Protein AF-A0A7S3I0U6-F1 (afdb_monomer_lite)

Structure (mmCIF, N/CA/C/O backbone):
data_AF-A0A7S3I0U6-F1
#
_entry.id   AF-A0A7S3I0U6-F1
#
loop_
_atom_site.group_PDB
_atom_site.id
_atom_site.type_symbol
_atom_site.label_atom_id
_atom_site.label_alt_id
_atom_site.label_comp_id
_atom_site.label_asym_id
_atom_site.label_entity_id
_atom_site.label_seq_id
_atom_site.pdbx_PDB_ins_code
_atom_site.Cartn_x
_atom_site.Cartn_y
_atom_site.Cartn_z
_atom_site.occupancy
_atom_site.B_iso_or_equiv
_atom_site.auth_seq_id
_atom_site.auth_comp_id
_atom_site.auth_asym_id
_atom_site.auth_atom_id
_atom_site.pdbx_PDB_model_num
ATOM 1 N N . MET A 1 1 ? 8.824 25.417 -15.405 1.00 47.78 1 MET A N 1
ATOM 2 C CA . MET A 1 1 ? 7.591 25.196 -14.613 1.00 47.78 1 MET A CA 1
ATOM 3 C C . MET A 1 1 ? 6.513 24.391 -15.345 1.00 47.78 1 MET A C 1
ATOM 5 O O . MET A 1 1 ? 5.579 23.994 -14.680 1.00 47.78 1 MET A O 1
ATOM 9 N N . VAL A 1 2 ? 6.630 24.097 -16.649 1.00 49.69 2 VAL A N 1
ATOM 10 C CA . VAL A 1 2 ? 5.580 23.385 -17.415 1.00 49.69 2 VAL A CA 1
ATOM 11 C C . VAL A 1 2 ? 5.666 21.849 -17.282 1.00 49.69 2 VAL A C 1
ATOM 13 O O . VAL A 1 2 ? 4.651 21.163 -17.303 1.00 49.69 2 VAL A O 1
ATOM 16 N N . GLU A 1 3 ? 6.863 21.289 -17.071 1.00 52.22 3 GLU A N 1
ATOM 17 C CA . GLU A 1 3 ? 7.068 19.828 -17.017 1.00 52.22 3 GLU A CA 1
ATOM 18 C C . GLU A 1 3 ? 6.492 19.166 -15.753 1.00 52.22 3 GLU A C 1
ATOM 20 O O . GLU A 1 3 ? 5.914 18.086 -15.840 1.00 52.22 3 GLU A O 1
ATOM 25 N N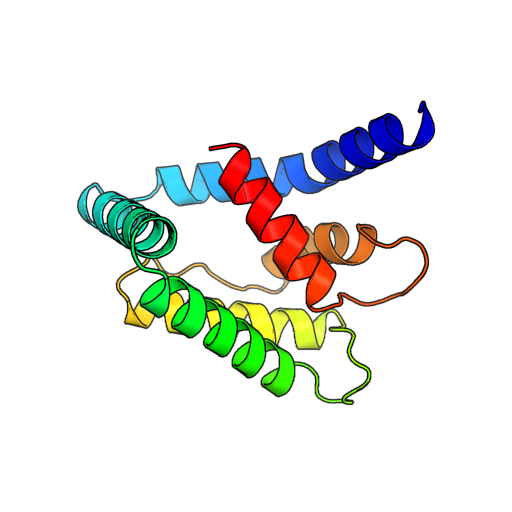 . ALA A 1 4 ? 6.568 19.836 -14.597 1.00 52.59 4 ALA A N 1
ATOM 26 C CA . ALA A 1 4 ? 6.067 19.297 -13.330 1.00 52.59 4 ALA A CA 1
ATOM 27 C C . ALA A 1 4 ? 4.529 19.181 -13.285 1.00 52.59 4 ALA A C 1
ATOM 29 O O . ALA A 1 4 ? 4.007 18.217 -12.724 1.00 52.59 4 ALA A O 1
ATOM 30 N N . ASP A 1 5 ? 3.802 20.119 -13.907 1.00 54.78 5 ASP A N 1
ATOM 31 C CA . ASP A 1 5 ? 2.336 20.044 -14.009 1.00 54.78 5 ASP A CA 1
ATOM 32 C C . ASP A 1 5 ? 1.900 18.912 -14.949 1.00 54.78 5 ASP A C 1
ATOM 34 O O . ASP A 1 5 ? 0.994 18.151 -14.621 1.00 54.78 5 ASP A O 1
ATOM 38 N N . THR A 1 6 ? 2.624 18.704 -16.053 1.00 64.75 6 THR A N 1
ATOM 39 C CA . THR A 1 6 ? 2.312 17.635 -17.020 1.00 64.75 6 THR A CA 1
ATOM 40 C C . THR A 1 6 ? 2.534 16.238 -16.422 1.00 64.75 6 THR A C 1
ATOM 42 O O . THR A 1 6 ? 1.785 15.299 -16.701 1.00 64.75 6 THR A O 1
ATOM 45 N N . GLN A 1 7 ? 3.561 16.082 -15.579 1.00 65.25 7 GLN A N 1
ATOM 46 C CA . GLN A 1 7 ? 3.856 14.821 -14.897 1.00 65.25 7 GLN A CA 1
ATOM 47 C C . GLN A 1 7 ? 2.810 14.506 -13.821 1.00 65.25 7 GLN A C 1
ATOM 49 O O . GLN A 1 7 ? 2.305 13.385 -13.772 1.00 65.25 7 GLN A O 1
ATOM 54 N N . ARG A 1 8 ? 2.406 15.504 -13.022 1.00 66.06 8 ARG A N 1
ATOM 55 C CA . ARG A 1 8 ? 1.321 15.361 -12.040 1.00 66.06 8 ARG A CA 1
ATOM 56 C C . ARG A 1 8 ? -0.010 15.005 -12.707 1.00 66.06 8 ARG A C 1
ATOM 58 O O . ARG A 1 8 ? -0.704 14.125 -12.209 1.00 66.06 8 ARG A O 1
ATOM 65 N N . GLU A 1 9 ? -0.366 15.643 -13.821 1.00 71.38 9 GLU A N 1
ATOM 66 C CA . GLU A 1 9 ? -1.597 15.331 -14.562 1.00 71.38 9 GLU A CA 1
ATOM 67 C C . GLU A 1 9 ? -1.584 13.911 -15.138 1.00 71.38 9 GLU A C 1
ATOM 69 O O . GLU A 1 9 ? -2.569 13.185 -15.005 1.00 71.38 9 GLU A O 1
ATOM 74 N N . ARG A 1 10 ? -0.456 13.469 -15.711 1.00 73.00 10 ARG A N 1
ATOM 75 C CA . ARG A 1 10 ? -0.288 12.077 -16.161 1.00 73.00 10 ARG A CA 1
ATOM 76 C C . ARG A 1 10 ? -0.427 11.082 -15.019 1.00 73.00 10 ARG A C 1
ATOM 78 O O . ARG A 1 10 ? -1.115 10.078 -15.173 1.00 73.00 10 ARG A O 1
ATOM 85 N N . MET A 1 11 ? 0.201 11.360 -13.883 1.00 71.00 11 MET A N 1
ATOM 86 C CA . MET A 1 11 ? 0.102 10.497 -12.712 1.00 71.00 11 MET A CA 1
ATOM 87 C C . MET A 1 11 ? -1.321 10.446 -12.164 1.00 71.00 11 MET A C 1
ATOM 89 O O . MET A 1 11 ? -1.805 9.369 -11.848 1.00 71.00 11 MET A O 1
ATOM 93 N N . MET A 1 12 ? -2.026 11.576 -12.102 1.00 72.81 12 MET A N 1
ATOM 94 C CA . MET A 1 12 ? -3.434 11.594 -11.698 1.00 72.81 12 MET A CA 1
ATOM 95 C C . MET A 1 12 ? -4.318 10.818 -12.680 1.00 72.81 12 MET A C 1
ATOM 97 O O . MET A 1 12 ? -5.219 10.109 -12.245 1.00 72.81 12 MET A O 1
ATOM 101 N N . ALA A 1 13 ? -4.039 10.881 -13.985 1.00 78.81 13 ALA A N 1
ATOM 102 C CA . ALA A 1 13 ? -4.746 10.078 -14.981 1.00 78.81 13 ALA A CA 1
ATOM 103 C C . ALA A 1 13 ? -4.481 8.569 -14.822 1.00 78.81 13 ALA A C 1
ATOM 105 O O . ALA A 1 13 ? -5.399 7.772 -14.997 1.00 78.81 13 ALA A O 1
ATOM 106 N N . LEU A 1 14 ? -3.256 8.175 -14.455 1.00 74.88 14 LEU A N 1
ATOM 107 C CA . LEU A 1 14 ? -2.914 6.782 -14.138 1.00 74.88 14 LEU A CA 1
ATOM 108 C C . LEU A 1 14 ? -3.561 6.321 -12.825 1.00 74.88 14 LEU A C 1
ATOM 110 O O . LEU A 1 14 ? -4.050 5.201 -12.744 1.00 74.88 14 LEU A O 1
ATOM 114 N N . LEU A 1 15 ? -3.615 7.192 -11.817 1.00 78.00 15 LEU A N 1
ATOM 115 C CA . LEU A 1 15 ? -4.209 6.894 -10.514 1.00 78.00 15 LEU A CA 1
ATOM 116 C C . LEU A 1 15 ? -5.742 6.966 -10.516 1.00 78.00 15 LEU A C 1
ATOM 118 O O . LEU A 1 15 ? -6.356 6.405 -9.619 1.00 78.00 15 LEU A O 1
ATOM 122 N N . ALA A 1 16 ? -6.383 7.605 -11.496 1.00 79.75 16 ALA A N 1
ATOM 123 C CA . ALA A 1 16 ? -7.842 7.717 -11.579 1.00 79.75 16 ALA A CA 1
ATOM 124 C C . ALA A 1 16 ? -8.586 6.370 -11.426 1.00 79.75 16 ALA A C 1
ATOM 126 O O . ALA A 1 16 ? -9.425 6.275 -10.529 1.00 79.75 16 ALA A O 1
ATOM 127 N N . PRO A 1 17 ? -8.267 5.301 -12.187 1.00 77.50 17 PRO A N 1
ATOM 128 C CA . PRO A 1 17 ? -8.906 3.996 -11.994 1.00 77.50 17 PRO A CA 1
ATOM 129 C C . PRO A 1 17 ? -8.611 3.382 -10.618 1.00 77.50 17 PRO A C 1
ATOM 131 O O . PRO A 1 17 ? -9.459 2.692 -10.058 1.00 77.50 17 PRO A O 1
ATOM 134 N N . LEU A 1 18 ? -7.434 3.652 -10.043 1.00 75.88 18 LEU A N 1
ATOM 135 C CA . LEU A 1 18 ? -7.088 3.216 -8.689 1.00 75.88 18 LEU A CA 1
ATOM 136 C C . LEU A 1 18 ? -7.953 3.922 -7.636 1.00 75.88 18 LEU A C 1
ATOM 138 O O . LEU A 1 18 ? -8.406 3.293 -6.681 1.00 75.88 18 LEU A O 1
ATOM 142 N N . ILE A 1 19 ? -8.175 5.226 -7.811 1.00 79.25 19 ILE A N 1
ATOM 143 C CA . ILE A 1 19 ? -9.017 6.051 -6.943 1.00 79.25 19 ILE A CA 1
ATOM 144 C C . ILE A 1 19 ? -10.475 5.600 -7.058 1.00 79.25 19 ILE A C 1
ATOM 146 O O . ILE A 1 19 ? -11.135 5.446 -6.037 1.00 79.25 19 ILE A O 1
ATOM 150 N N . GLU A 1 20 ? -10.974 5.329 -8.264 1.00 81.19 20 GLU A N 1
ATOM 151 C CA . GLU A 1 20 ? -12.327 4.797 -8.467 1.00 81.19 20 GLU A CA 1
ATOM 152 C C . GLU A 1 20 ? -12.516 3.428 -7.800 1.00 81.19 20 GLU A C 1
ATOM 154 O O . GLU A 1 20 ? -13.491 3.235 -7.074 1.00 81.19 20 GLU A O 1
ATOM 159 N N . ASP A 1 21 ? -11.569 2.502 -7.978 1.00 79.38 21 ASP A N 1
ATOM 160 C CA . ASP A 1 21 ? -11.602 1.179 -7.343 1.00 79.38 21 ASP A CA 1
ATOM 161 C C . ASP A 1 21 ? -11.509 1.285 -5.811 1.00 79.38 21 ASP A C 1
ATOM 163 O O . ASP A 1 21 ? -12.274 0.638 -5.094 1.00 79.38 21 ASP A O 1
ATOM 167 N N . LYS A 1 22 ? -10.638 2.169 -5.294 1.00 79.75 22 LYS A N 1
ATOM 168 C CA . LYS A 1 22 ? -10.556 2.496 -3.860 1.00 79.75 22 LYS A CA 1
ATOM 169 C C . LYS A 1 22 ? -11.895 3.032 -3.346 1.00 79.75 22 LYS A C 1
ATOM 171 O O . LYS A 1 22 ? -12.393 2.519 -2.352 1.00 79.75 22 LYS A O 1
ATOM 176 N N . ASN A 1 23 ? -12.500 4.001 -4.029 1.00 81.25 23 ASN A N 1
ATOM 177 C CA . ASN A 1 23 ? -13.773 4.599 -3.624 1.00 81.25 23 ASN A CA 1
ATOM 178 C C . ASN A 1 23 ? -14.918 3.578 -3.652 1.00 81.25 23 ASN A C 1
ATOM 180 O O . ASN A 1 23 ? -15.758 3.571 -2.756 1.00 81.25 23 ASN A O 1
ATOM 184 N N . ALA A 1 24 ? -14.958 2.696 -4.655 1.00 84.06 24 ALA A N 1
ATOM 185 C CA . ALA A 1 24 ? -15.945 1.620 -4.731 1.00 84.06 24 ALA A CA 1
ATOM 186 C C . ALA A 1 24 ? -15.766 0.608 -3.588 1.00 84.06 24 ALA A C 1
ATOM 188 O O . ALA A 1 24 ? -16.746 0.158 -2.988 1.00 84.06 24 ALA A O 1
ATOM 189 N N . TRP A 1 25 ? -14.518 0.286 -3.249 1.00 81.25 25 TRP A N 1
ATOM 190 C CA . TRP A 1 25 ? -14.193 -0.565 -2.113 1.00 81.25 25 TRP A CA 1
ATOM 191 C C . TRP A 1 25 ? -14.582 0.094 -0.781 1.00 81.25 25 TRP A C 1
ATOM 193 O O . TRP A 1 25 ? -15.284 -0.535 0.009 1.00 81.25 25 TRP A O 1
ATOM 203 N N . GLU A 1 26 ? -14.246 1.366 -0.562 1.00 80.75 26 GLU A N 1
ATOM 204 C CA . GLU A 1 26 ? -14.634 2.147 0.627 1.00 80.75 26 GLU A CA 1
ATOM 205 C C . GLU A 1 26 ? -16.152 2.357 0.736 1.00 80.75 26 GLU A C 1
ATOM 207 O O . GLU A 1 26 ? -16.714 2.369 1.833 1.00 80.75 26 GLU A O 1
ATOM 212 N N . ALA A 1 27 ? -16.861 2.448 -0.391 1.00 82.81 27 ALA A N 1
ATOM 213 C CA . ALA A 1 2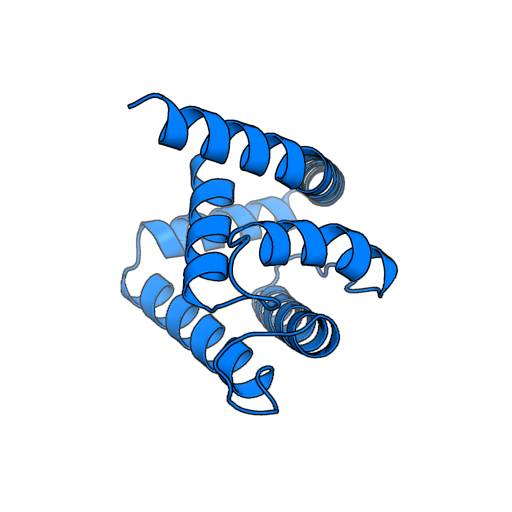7 ? -18.322 2.497 -0.411 1.00 82.81 27 ALA A CA 1
ATOM 214 C C . ALA A 1 27 ? -18.960 1.196 0.105 1.00 82.81 27 ALA A C 1
ATOM 216 O O . ALA A 1 27 ? -20.093 1.222 0.585 1.00 82.81 27 ALA A O 1
ATOM 217 N N . SER A 1 28 ? -18.238 0.070 0.054 1.00 84.19 28 SER A N 1
ATOM 218 C CA . SER A 1 28 ? -18.686 -1.199 0.639 1.00 84.19 28 SER A CA 1
ATOM 219 C C . SER A 1 28 ? -18.506 -1.269 2.159 1.00 84.19 28 SER A C 1
ATOM 221 O O . SER A 1 28 ? -18.865 -2.284 2.761 1.00 84.19 28 SER A O 1
ATOM 223 N N . PHE A 1 29 ? -17.888 -0.260 2.784 1.00 84.38 29 PHE A N 1
ATOM 224 C CA . PHE A 1 29 ? -17.560 -0.302 4.205 1.00 84.38 29 PHE A CA 1
ATOM 225 C C . PHE A 1 29 ? -18.813 -0.109 5.051 1.00 84.38 29 PHE A C 1
ATOM 227 O O . PHE A 1 29 ? -19.648 0.758 4.785 1.00 84.38 29 PHE A O 1
ATOM 234 N N . THR A 1 30 ? -18.912 -0.897 6.113 1.00 86.81 30 THR A N 1
ATOM 235 C CA . THR A 1 30 ? -19.842 -0.608 7.206 1.00 86.81 30 THR A CA 1
ATOM 236 C C . THR A 1 30 ? -19.398 0.649 7.961 1.00 86.81 30 THR A C 1
ATOM 238 O O . THR A 1 30 ? -18.246 1.075 7.862 1.00 86.81 30 THR A O 1
ATOM 241 N N . GLU A 1 31 ? -20.294 1.243 8.752 1.00 85.19 31 GLU A N 1
ATOM 242 C CA . GLU A 1 31 ? -19.938 2.384 9.609 1.00 85.19 31 GLU A CA 1
ATOM 243 C C . GLU A 1 31 ? -18.797 2.045 10.581 1.00 85.19 31 GLU A C 1
ATOM 245 O O . GLU A 1 31 ? -17.929 2.881 10.808 1.00 85.19 31 GLU A O 1
ATOM 250 N N . GLU A 1 32 ? -18.745 0.812 11.100 1.00 83.94 32 GLU A N 1
ATOM 251 C CA . GLU A 1 32 ? -17.660 0.367 11.984 1.00 83.94 32 GLU A CA 1
ATOM 252 C C . GLU A 1 32 ? -16.318 0.269 11.241 1.00 83.94 32 GLU A C 1
ATOM 254 O O . GLU A 1 32 ? -15.293 0.722 11.748 1.00 83.94 32 GLU A O 1
ATOM 259 N N . GLU A 1 33 ? -16.313 -0.289 10.026 1.00 84.12 33 GLU A N 1
ATOM 260 C CA . GLU A 1 33 ? -15.107 -0.384 9.190 1.00 84.12 33 GLU A CA 1
ATOM 261 C C . GLU A 1 33 ? -14.590 1.007 8.797 1.00 84.12 33 GLU A C 1
ATOM 263 O O . GLU A 1 33 ? -13.384 1.257 8.848 1.00 84.12 33 GLU A O 1
ATOM 268 N N . ARG A 1 34 ? -15.498 1.934 8.463 1.00 83.62 34 ARG A N 1
ATOM 269 C CA . ARG A 1 34 ? -15.143 3.326 8.163 1.00 83.62 34 ARG A CA 1
ATOM 270 C C . ARG A 1 34 ? -14.580 4.040 9.389 1.00 83.62 34 ARG A C 1
ATOM 272 O O . ARG A 1 34 ? -13.532 4.664 9.281 1.00 83.62 34 ARG A O 1
ATOM 279 N N . ALA A 1 35 ? -15.212 3.885 10.553 1.00 86.69 35 ALA A N 1
ATOM 280 C CA . ALA A 1 35 ? -14.736 4.481 11.799 1.00 86.69 35 ALA A CA 1
ATOM 281 C C . ALA A 1 35 ? -13.334 3.978 12.186 1.00 86.69 35 ALA A C 1
ATOM 283 O O . ALA A 1 35 ? -12.509 4.768 12.636 1.00 86.69 35 ALA A O 1
ATOM 284 N N . LYS A 1 36 ? -13.025 2.689 11.969 1.00 84.38 36 LYS A N 1
ATOM 285 C CA . LYS A 1 36 ? -11.667 2.150 12.183 1.00 84.38 36 LYS A CA 1
ATOM 286 C C . LYS A 1 36 ? -10.649 2.721 11.197 1.00 84.38 36 LYS A C 1
ATOM 288 O O . LYS A 1 36 ? -9.534 3.036 11.605 1.00 84.38 36 LYS A O 1
ATOM 293 N N . GLY A 1 37 ? -11.033 2.882 9.929 1.00 82.75 37 GLY A N 1
ATOM 294 C CA . GLY A 1 37 ? -10.207 3.553 8.921 1.00 82.75 37 GLY A CA 1
ATOM 295 C C . GLY A 1 37 ? -9.882 4.998 9.303 1.00 82.75 37 GLY A C 1
ATOM 296 O O . GLY A 1 37 ? -8.712 5.371 9.348 1.00 82.75 37 GLY A O 1
ATOM 297 N N . GLU A 1 38 ? -10.902 5.779 9.665 1.00 84.50 38 GLU A N 1
ATOM 298 C CA . GLU A 1 38 ? -10.749 7.171 10.111 1.00 84.50 38 GLU A CA 1
ATOM 299 C C . GLU A 1 38 ? -9.915 7.274 11.392 1.00 84.50 38 GLU A C 1
ATOM 301 O O . GLU A 1 38 ? -9.040 8.133 11.492 1.00 84.50 38 GLU A O 1
ATOM 306 N N . GLN A 1 39 ? -10.133 6.377 12.360 1.00 85.62 39 GLN A N 1
ATOM 307 C CA . GLN A 1 39 ? -9.354 6.341 13.596 1.00 85.62 39 GLN A CA 1
ATOM 308 C C . GLN A 1 39 ? -7.875 6.072 13.310 1.00 85.62 39 GLN A C 1
ATOM 310 O O . GLN A 1 39 ? -7.016 6.757 13.863 1.00 85.62 39 GLN A O 1
ATOM 315 N N . PHE A 1 40 ? -7.575 5.111 12.434 1.00 84.06 40 PHE A N 1
ATOM 316 C CA . PHE A 1 40 ? -6.206 4.806 12.032 1.00 84.06 40 PHE A CA 1
ATOM 317 C C . PHE A 1 40 ? -5.551 5.994 11.318 1.00 84.06 40 PHE A C 1
ATOM 319 O O . PHE A 1 40 ? -4.429 6.377 11.644 1.00 84.06 40 PHE A O 1
ATOM 326 N N . GLU A 1 41 ? -6.255 6.635 10.387 1.00 83.12 41 GLU A N 1
ATOM 327 C CA . GLU A 1 41 ? -5.738 7.811 9.688 1.00 83.12 41 GLU A CA 1
ATOM 328 C C . GLU A 1 41 ? -5.492 8.988 10.648 1.00 83.12 41 GLU A C 1
ATOM 330 O O . GLU A 1 41 ? -4.458 9.661 10.583 1.00 83.12 41 GLU A O 1
ATOM 335 N N . GLN A 1 42 ? -6.413 9.217 11.586 1.00 83.62 42 GLN A N 1
ATOM 336 C CA . GLN A 1 42 ? -6.271 10.235 12.620 1.00 83.62 42 GLN A CA 1
ATOM 337 C C . GLN A 1 42 ? -5.097 9.926 13.553 1.00 83.62 42 GLN A C 1
ATOM 339 O O . GLN A 1 42 ? -4.361 10.839 13.935 1.00 83.62 42 GLN A O 1
ATOM 344 N N . GLU A 1 43 ? -4.886 8.658 13.899 1.00 83.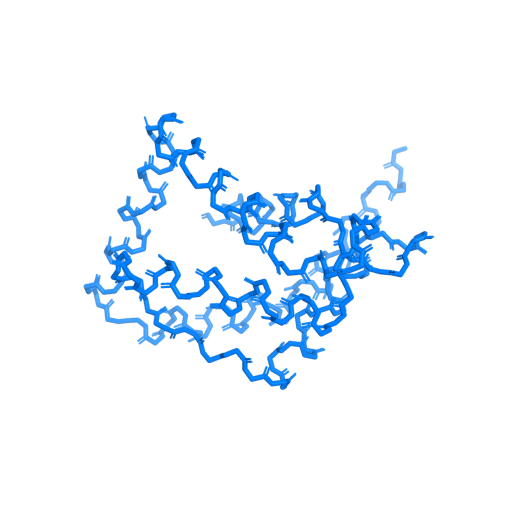94 43 GLU A N 1
ATOM 345 C CA . GLU A 1 43 ? -3.752 8.212 14.702 1.00 83.94 43 GLU A CA 1
ATOM 346 C C . GLU A 1 43 ? -2.428 8.483 13.976 1.00 83.94 43 GLU A C 1
ATOM 348 O O . GLU A 1 43 ? -1.527 9.074 14.567 1.00 83.94 43 GLU A O 1
ATOM 353 N N . LEU A 1 44 ? -2.334 8.192 12.675 1.00 82.69 44 LEU A N 1
ATOM 354 C CA . LEU A 1 44 ? -1.150 8.523 11.871 1.00 82.69 44 LEU A CA 1
ATOM 355 C C . LEU A 1 44 ? -0.890 10.035 11.787 1.00 82.69 44 LEU A C 1
ATOM 357 O O . LEU A 1 44 ? 0.264 10.463 11.769 1.00 82.69 44 LEU A O 1
ATOM 361 N N . LYS A 1 45 ? -1.949 10.854 11.743 1.00 79.75 45 LYS A N 1
ATOM 362 C CA . LYS A 1 45 ? -1.846 12.324 11.698 1.00 79.75 45 LYS A CA 1
ATOM 363 C C . LYS A 1 45 ? -1.457 12.941 13.042 1.00 79.75 45 LYS A C 1
ATOM 365 O O . LYS A 1 45 ? -0.794 13.976 13.067 1.00 79.75 45 LYS A O 1
ATOM 370 N N . THR A 1 46 ? -1.900 12.357 14.152 1.00 83.44 46 THR A N 1
ATOM 371 C CA . THR A 1 46 ? -1.772 12.962 15.490 1.00 83.44 46 THR A CA 1
ATOM 372 C C . THR A 1 46 ? -0.674 12.336 16.344 1.00 83.44 46 THR A C 1
ATOM 374 O O . THR A 1 46 ? -0.180 12.998 17.258 1.00 83.44 46 THR A O 1
ATOM 377 N N . SER A 1 47 ? -0.256 11.105 16.039 1.00 84.94 47 SER A N 1
ATOM 378 C CA . SER A 1 47 ? 0.770 10.366 16.772 1.00 84.94 47 SER A CA 1
ATOM 379 C C . SER A 1 47 ? 2.013 10.131 15.903 1.00 84.94 47 SER A C 1
ATOM 381 O O . SER A 1 47 ? 2.016 9.266 15.022 1.00 84.94 47 SER A O 1
ATOM 383 N N . PRO A 1 48 ? 3.118 10.850 16.174 1.00 83.19 48 PRO A N 1
ATOM 384 C CA . PRO A 1 48 ? 4.402 10.602 15.520 1.00 83.19 48 PRO A CA 1
ATOM 385 C C . PRO A 1 48 ? 4.919 9.173 15.731 1.00 83.19 48 PRO A C 1
ATOM 387 O O . PRO A 1 48 ? 5.599 8.636 14.860 1.00 83.19 48 PRO A O 1
ATOM 390 N N . GLU A 1 49 ? 4.587 8.550 16.866 1.00 87.44 49 GLU A N 1
ATOM 391 C CA . GLU A 1 49 ? 4.954 7.162 17.172 1.00 87.44 49 GLU A CA 1
ATOM 392 C C . GLU A 1 49 ? 4.189 6.175 16.287 1.00 87.44 49 GLU A C 1
ATOM 394 O O . GLU A 1 49 ? 4.788 5.243 15.751 1.00 87.44 49 GLU A O 1
ATOM 399 N N . ALA A 1 50 ? 2.890 6.406 16.066 1.00 83.44 50 ALA A N 1
ATOM 400 C CA . ALA A 1 50 ? 2.093 5.586 15.158 1.00 83.44 50 ALA A CA 1
ATOM 401 C C . ALA A 1 50 ? 2.568 5.737 13.710 1.00 83.44 50 ALA A C 1
ATOM 403 O O . ALA A 1 50 ? 2.693 4.742 12.996 1.00 83.44 50 ALA A O 1
ATOM 404 N N . LEU A 1 51 ? 2.910 6.963 13.300 1.00 82.88 51 LEU A N 1
ATOM 405 C CA . LEU A 1 51 ? 3.519 7.218 11.999 1.00 82.88 51 LEU A CA 1
ATOM 406 C C . LEU A 1 51 ? 4.860 6.486 11.856 1.00 82.88 51 LEU A C 1
ATOM 408 O O . LEU A 1 51 ? 5.071 5.812 10.852 1.00 82.88 51 LEU A O 1
ATOM 412 N N . GLN A 1 52 ? 5.745 6.555 12.856 1.00 85.06 52 GLN A N 1
ATOM 413 C CA . GLN A 1 52 ? 7.009 5.810 12.842 1.00 85.06 52 GLN A CA 1
ATOM 414 C C . GLN A 1 52 ? 6.791 4.298 12.781 1.00 85.06 52 GLN A C 1
ATOM 416 O O . GLN A 1 52 ? 7.458 3.627 11.997 1.00 85.06 52 GLN A O 1
ATOM 421 N N . ALA A 1 53 ? 5.855 3.759 13.562 1.00 86.31 53 ALA A N 1
ATOM 422 C CA . ALA A 1 53 ? 5.523 2.339 13.536 1.00 86.31 53 ALA A CA 1
ATOM 423 C C . ALA A 1 53 ? 4.974 1.915 12.166 1.00 86.31 53 ALA A C 1
ATOM 425 O O . ALA A 1 53 ? 5.334 0.859 11.651 1.00 86.31 53 ALA A O 1
ATOM 426 N N . PHE A 1 54 ? 4.143 2.751 11.544 1.00 86.06 54 PHE A N 1
ATOM 427 C CA . PHE A 1 54 ? 3.631 2.514 10.200 1.00 86.06 54 PHE A CA 1
ATOM 428 C C . PHE A 1 54 ? 4.735 2.577 9.141 1.00 86.06 54 PHE A C 1
ATOM 430 O O . PHE A 1 54 ? 4.827 1.683 8.304 1.00 86.06 54 PHE A O 1
ATOM 437 N N . MET A 1 55 ? 5.633 3.563 9.214 1.00 85.38 55 MET A N 1
ATOM 438 C CA . MET A 1 55 ? 6.800 3.639 8.330 1.00 85.38 55 MET A CA 1
ATOM 439 C C . MET A 1 55 ? 7.725 2.429 8.504 1.00 85.38 55 MET A C 1
ATOM 441 O O . MET A 1 55 ? 8.185 1.879 7.509 1.00 85.38 55 MET A O 1
ATOM 445 N N . ALA A 1 56 ? 7.954 1.975 9.739 1.00 88.50 56 ALA A N 1
ATOM 446 C CA . ALA A 1 56 ? 8.745 0.777 10.022 1.00 88.50 56 ALA A CA 1
ATOM 447 C C . ALA A 1 56 ? 8.094 -0.493 9.457 1.00 88.50 56 ALA A C 1
ATOM 449 O O . ALA A 1 56 ? 8.790 -1.400 9.010 1.00 88.50 56 ALA A O 1
ATOM 450 N N . GLN A 1 57 ? 6.763 -0.560 9.432 1.00 88.38 57 GLN A N 1
ATOM 451 C CA . GLN A 1 57 ? 6.061 -1.669 8.793 1.00 88.38 57 GLN A CA 1
ATOM 452 C C . GLN A 1 57 ? 6.139 -1.633 7.277 1.00 88.38 57 GLN A C 1
ATOM 454 O O . GLN A 1 57 ? 6.359 -2.680 6.679 1.00 88.38 57 GLN A O 1
ATOM 459 N N . ILE A 1 58 ? 6.002 -0.456 6.660 1.00 88.31 58 ILE A N 1
ATOM 460 C CA . ILE A 1 58 ? 6.244 -0.310 5.221 1.00 88.31 58 ILE A CA 1
ATOM 461 C C . ILE A 1 58 ? 7.670 -0.759 4.899 1.00 88.31 58 ILE A C 1
ATOM 463 O O . ILE A 1 58 ? 7.872 -1.493 3.940 1.00 88.31 58 ILE A O 1
ATOM 467 N N . ASP A 1 59 ? 8.649 -0.365 5.715 1.00 90.19 59 ASP A N 1
ATOM 468 C CA . ASP A 1 59 ? 10.050 -0.747 5.538 1.00 90.19 59 ASP A CA 1
ATOM 469 C C . ASP A 1 59 ? 10.265 -2.263 5.656 1.00 90.19 59 ASP A C 1
ATOM 471 O O . ASP A 1 59 ? 10.920 -2.865 4.805 1.00 90.19 59 ASP A O 1
ATOM 475 N N . ALA A 1 60 ? 9.656 -2.899 6.660 1.00 90.94 60 ALA A N 1
ATOM 476 C CA . ALA A 1 60 ? 9.713 -4.345 6.847 1.00 90.94 60 ALA A CA 1
ATOM 477 C C . ALA A 1 60 ? 9.010 -5.108 5.713 1.00 90.94 60 ALA A C 1
ATOM 479 O O . ALA A 1 60 ? 9.557 -6.087 5.208 1.00 90.94 60 ALA A O 1
ATOM 480 N N . ALA A 1 61 ? 7.829 -4.652 5.285 1.00 91.62 61 ALA A N 1
ATOM 481 C CA . ALA A 1 61 ? 7.088 -5.248 4.178 1.00 91.62 61 ALA A CA 1
ATOM 482 C C . ALA A 1 61 ? 7.845 -5.093 2.855 1.00 91.62 61 ALA A C 1
ATOM 484 O O . ALA A 1 61 ? 7.904 -6.039 2.079 1.00 91.62 61 ALA A O 1
ATOM 485 N N . PHE A 1 62 ? 8.450 -3.926 2.611 1.00 92.00 62 PHE A N 1
ATOM 486 C CA . PHE A 1 62 ? 9.262 -3.674 1.422 1.00 92.00 62 PHE A CA 1
ATOM 487 C C . PHE A 1 62 ? 10.484 -4.590 1.408 1.00 92.00 62 PHE A C 1
ATOM 489 O O . PHE A 1 62 ? 10.681 -5.325 0.453 1.00 92.00 62 PHE A O 1
ATOM 496 N N . THR A 1 63 ? 11.250 -4.617 2.501 1.00 91.94 63 THR A N 1
ATOM 497 C CA . THR A 1 63 ? 12.452 -5.458 2.629 1.00 91.94 63 THR A CA 1
ATOM 498 C C . THR A 1 63 ? 12.130 -6.951 2.526 1.00 91.94 63 THR A C 1
ATOM 500 O O . THR A 1 63 ? 12.943 -7.726 2.041 1.00 91.94 63 THR A O 1
ATOM 503 N N . GLY A 1 64 ? 10.959 -7.377 3.010 1.00 91.12 64 GLY A N 1
ATOM 504 C CA . GLY A 1 64 ? 10.511 -8.766 2.893 1.00 91.12 64 GLY A CA 1
ATOM 505 C C . GLY A 1 64 ? 10.015 -9.140 1.495 1.00 91.12 64 GLY A C 1
ATOM 506 O O . GLY A 1 64 ? 10.028 -10.319 1.148 1.00 91.12 64 GLY A O 1
ATOM 507 N N . ALA A 1 65 ? 9.564 -8.156 0.718 1.00 93.12 65 ALA A N 1
ATOM 508 C CA . ALA A 1 65 ? 9.071 -8.339 -0.639 1.00 93.12 65 ALA A CA 1
ATOM 509 C C . ALA A 1 65 ? 10.178 -8.239 -1.698 1.00 93.12 65 ALA A C 1
ATOM 511 O O . ALA A 1 65 ? 10.110 -8.981 -2.671 1.00 93.12 65 ALA A O 1
ATOM 512 N N . ASP A 1 66 ? 11.157 -7.356 -1.486 1.00 92.94 66 ASP A N 1
ATOM 513 C CA . ASP A 1 66 ? 12.360 -7.133 -2.301 1.00 92.94 66 ASP A CA 1
ATOM 514 C C . ASP A 1 66 ? 13.302 -8.344 -2.184 1.00 92.94 66 ASP A C 1
ATOM 516 O O . ASP A 1 66 ? 14.184 -8.414 -1.319 1.00 92.94 66 ASP A O 1
ATOM 520 N N . ALA A 1 67 ? 13.023 -9.374 -2.981 1.00 91.25 67 ALA A N 1
ATOM 521 C CA . ALA A 1 67 ? 13.627 -10.691 -2.838 1.00 91.25 67 ALA A CA 1
ATOM 522 C C . ALA A 1 67 ? 15.046 -10.730 -3.410 1.00 91.25 67 ALA A C 1
ATOM 524 O O . ALA A 1 67 ? 15.883 -11.497 -2.917 1.00 91.25 67 ALA A O 1
ATOM 525 N N . ASP A 1 68 ? 15.316 -9.931 -4.442 1.00 91.69 68 ASP A N 1
ATOM 526 C CA . ASP A 1 68 ? 16.643 -9.787 -5.039 1.00 91.69 68 ASP A CA 1
ATOM 527 C C . ASP A 1 68 ? 17.471 -8.634 -4.440 1.00 91.69 68 ASP A C 1
ATOM 529 O O . ASP A 1 68 ? 18.683 -8.579 -4.675 1.00 91.69 68 ASP A O 1
ATOM 533 N N . GLN A 1 69 ? 16.866 -7.828 -3.560 1.00 90.56 69 GLN A N 1
ATOM 534 C CA . GLN A 1 69 ? 17.505 -6.744 -2.810 1.00 90.56 69 GLN A CA 1
ATOM 535 C C . GLN A 1 69 ? 18.066 -5.647 -3.719 1.00 90.56 69 GLN A C 1
ATOM 537 O O . GLN A 1 69 ? 19.080 -5.014 -3.387 1.00 90.56 69 GLN A O 1
ATOM 542 N N . ASP A 1 70 ? 17.438 -5.433 -4.874 1.00 91.12 70 ASP A N 1
ATOM 543 C CA . ASP A 1 70 ? 17.824 -4.395 -5.826 1.00 91.12 70 ASP A CA 1
ATOM 544 C C . ASP A 1 70 ? 17.239 -3.012 -5.463 1.00 91.12 70 ASP A C 1
ATOM 546 O O . ASP A 1 70 ? 17.666 -1.984 -6.005 1.00 91.12 70 ASP A O 1
ATOM 550 N N . GLY A 1 71 ? 16.336 -2.966 -4.475 1.00 89.38 71 GLY A N 1
ATOM 551 C CA . GLY A 1 71 ? 15.668 -1.755 -4.006 1.00 89.38 71 GLY A CA 1
ATOM 552 C C . GLY A 1 71 ? 14.457 -1.339 -4.846 1.00 89.38 71 GLY A C 1
ATOM 553 O O . GLY A 1 71 ? 13.953 -0.221 -4.652 1.00 89.38 71 GLY A O 1
ATOM 554 N N . LEU A 1 72 ? 13.987 -2.199 -5.752 1.00 91.94 72 LEU A N 1
ATOM 555 C CA . LEU A 1 72 ? 12.880 -1.993 -6.681 1.00 91.94 72 LEU A CA 1
ATOM 556 C C . LEU A 1 72 ? 11.937 -3.203 -6.670 1.00 91.94 72 LEU A C 1
ATOM 558 O O . LEU A 1 72 ? 12.262 -4.285 -7.127 1.00 91.94 72 LEU A O 1
ATOM 562 N N . LEU A 1 73 ? 10.688 -3.004 -6.251 1.00 92.50 73 LEU A N 1
ATOM 563 C CA . LEU A 1 73 ? 9.709 -4.086 -6.290 1.00 92.50 73 LEU A CA 1
ATOM 564 C C . LEU A 1 73 ? 9.206 -4.308 -7.713 1.00 92.50 73 LEU A C 1
ATOM 566 O O . LEU A 1 73 ? 8.498 -3.462 -8.276 1.00 92.50 73 LEU A O 1
ATOM 570 N N . GLN A 1 74 ? 9.487 -5.484 -8.255 1.00 93.00 74 GLN A N 1
ATOM 571 C CA . GLN A 1 74 ? 8.868 -5.975 -9.479 1.00 93.00 74 GLN A CA 1
ATOM 572 C C . GLN A 1 74 ? 7.434 -6.438 -9.225 1.00 93.00 74 GLN A C 1
ATOM 574 O O . GLN A 1 74 ? 7.013 -6.620 -8.089 1.00 93.00 74 GLN A O 1
ATOM 579 N N . ARG A 1 75 ? 6.646 -6.691 -10.276 1.00 91.06 75 ARG A N 1
ATOM 580 C CA . ARG A 1 75 ? 5.216 -7.057 -10.152 1.00 91.06 75 ARG A CA 1
ATOM 581 C C . ARG A 1 75 ? 4.941 -8.155 -9.112 1.00 91.06 75 ARG A C 1
ATOM 583 O O . ARG A 1 75 ? 3.978 -8.060 -8.352 1.00 91.06 75 ARG A O 1
ATOM 590 N N . ALA A 1 76 ? 5.750 -9.216 -9.107 1.00 90.69 76 ALA A N 1
ATOM 591 C CA . ALA A 1 76 ? 5.587 -10.338 -8.182 1.00 90.69 76 ALA A CA 1
ATOM 592 C C . ALA A 1 76 ? 5.924 -9.953 -6.731 1.00 90.69 76 ALA A C 1
ATOM 594 O O . ALA A 1 76 ? 5.229 -10.361 -5.805 1.00 90.69 76 ALA A O 1
ATOM 595 N N . GLU A 1 77 ? 6.947 -9.129 -6.542 1.00 93.12 77 GLU A N 1
ATOM 596 C CA . GLU A 1 77 ? 7.381 -8.621 -5.240 1.00 93.12 77 GLU A CA 1
ATOM 597 C C . GLU A 1 77 ? 6.391 -7.585 -4.710 1.00 93.12 77 GLU A C 1
ATOM 599 O O . GLU A 1 77 ? 5.951 -7.652 -3.567 1.00 93.12 77 GLU A O 1
ATOM 604 N N . PHE A 1 78 ? 5.916 -6.696 -5.579 1.00 91.00 78 PHE A N 1
ATOM 605 C CA . PHE A 1 78 ? 4.863 -5.738 -5.284 1.00 91.00 78 PHE A CA 1
ATOM 606 C C . PHE A 1 78 ? 3.584 -6.435 -4.810 1.00 91.00 78 PHE A C 1
ATOM 608 O O . PHE A 1 78 ? 2.956 -5.976 -3.859 1.00 91.00 78 PHE A O 1
ATOM 615 N N . LYS A 1 79 ? 3.215 -7.578 -5.402 1.00 91.75 79 LYS A N 1
ATOM 616 C CA . LYS A 1 79 ? 2.103 -8.394 -4.895 1.00 91.75 79 LYS A CA 1
ATOM 617 C C . LYS A 1 79 ? 2.339 -8.835 -3.450 1.00 91.75 79 LYS A C 1
ATOM 619 O O . LYS A 1 79 ? 1.484 -8.572 -2.608 1.00 91.75 79 LYS A O 1
ATOM 624 N N . SER A 1 80 ? 3.497 -9.423 -3.153 1.00 91.62 80 SER A N 1
ATOM 625 C CA . SER A 1 80 ? 3.869 -9.841 -1.792 1.00 91.62 80 SER A CA 1
ATOM 626 C C . SER A 1 80 ? 3.864 -8.670 -0.802 1.00 91.62 80 SER A C 1
ATOM 628 O O . SER A 1 80 ? 3.409 -8.805 0.337 1.00 91.62 80 SER A O 1
ATOM 630 N N . PHE A 1 81 ? 4.317 -7.495 -1.244 1.00 92.06 81 PHE A N 1
ATOM 631 C CA . PHE A 1 81 ? 4.274 -6.260 -0.465 1.00 92.06 81 PHE A CA 1
ATOM 632 C C . PHE A 1 81 ? 2.834 -5.848 -0.132 1.00 92.06 81 PHE A C 1
ATOM 634 O O . PHE A 1 81 ? 2.513 -5.618 1.037 1.00 92.06 81 PHE A O 1
ATOM 641 N N . VAL A 1 82 ? 1.947 -5.789 -1.130 1.00 89.88 82 VAL A N 1
ATOM 642 C CA . VAL A 1 82 ? 0.541 -5.409 -0.922 1.00 89.88 82 VAL A CA 1
ATOM 643 C C . VAL A 1 82 ? -0.188 -6.447 -0.065 1.00 89.88 82 VAL A C 1
ATOM 645 O O . VAL A 1 82 ? -0.948 -6.062 0.821 1.00 89.88 82 VAL A O 1
ATOM 648 N N . GLU A 1 83 ? 0.057 -7.742 -0.271 1.00 90.38 83 GLU A N 1
ATOM 649 C CA . GLU A 1 83 ? -0.481 -8.826 0.564 1.00 90.38 83 GLU A CA 1
ATOM 650 C C . GLU A 1 83 ? -0.084 -8.656 2.035 1.00 90.38 83 GLU A C 1
ATOM 652 O O . GLU A 1 83 ? -0.943 -8.709 2.919 1.00 90.38 83 GLU A O 1
ATOM 657 N N . THR A 1 84 ? 1.195 -8.371 2.292 1.00 90.50 84 THR A N 1
ATOM 658 C CA . THR A 1 84 ? 1.723 -8.140 3.644 1.00 90.50 84 THR A CA 1
ATOM 659 C C . THR A 1 84 ? 1.082 -6.911 4.286 1.00 90.50 84 THR A C 1
ATOM 661 O O . THR A 1 84 ? 0.567 -6.987 5.402 1.00 90.50 84 THR A O 1
ATOM 664 N N . MET A 1 85 ? 1.036 -5.787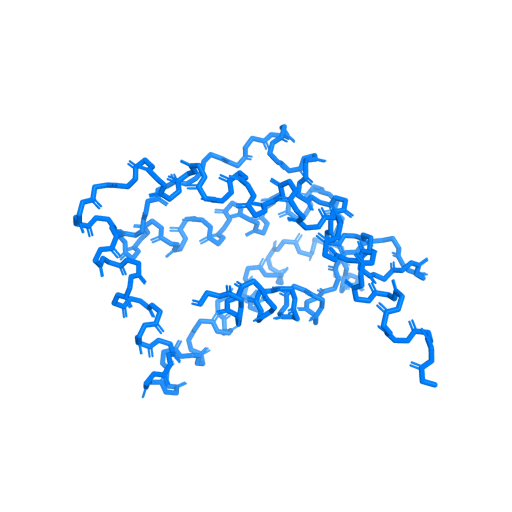 3.566 1.00 88.69 85 MET A N 1
ATOM 665 C CA . MET A 1 85 ? 0.423 -4.548 4.057 1.00 88.69 85 MET A CA 1
ATOM 666 C C . MET A 1 85 ? -1.074 -4.713 4.335 1.00 88.69 85 MET A C 1
ATOM 668 O O . MET A 1 85 ? -1.579 -4.213 5.341 1.00 88.69 85 MET A O 1
ATOM 672 N N . ASN A 1 86 ? -1.784 -5.442 3.475 1.00 87.50 86 ASN A N 1
ATOM 673 C CA . ASN A 1 86 ? -3.192 -5.766 3.663 1.00 87.50 86 ASN A CA 1
ATOM 674 C C . ASN A 1 86 ? -3.400 -6.656 4.898 1.00 87.50 86 ASN A C 1
ATOM 676 O O . ASN A 1 86 ? -4.297 -6.387 5.693 1.00 87.50 86 ASN A O 1
ATOM 680 N N . GLY A 1 87 ? -2.532 -7.649 5.122 1.00 86.56 87 GLY A N 1
ATOM 681 C CA . GLY A 1 87 ? -2.515 -8.444 6.353 1.00 86.56 87 GLY A CA 1
ATOM 682 C C . GLY A 1 87 ? -2.355 -7.575 7.604 1.00 86.56 87 GLY A C 1
ATOM 683 O O . GLY A 1 87 ? -3.186 -7.638 8.510 1.00 86.56 87 GLY A O 1
ATOM 684 N N . CYS A 1 88 ? -1.367 -6.676 7.611 1.00 85.50 88 CYS A N 1
ATOM 685 C CA . CYS A 1 88 ? -1.156 -5.724 8.706 1.00 85.50 88 CYS A CA 1
ATOM 686 C C . CYS A 1 88 ? -2.328 -4.744 8.902 1.00 85.50 88 CYS A C 1
ATOM 688 O O . CYS A 1 88 ? -2.533 -4.238 10.008 1.00 85.50 88 CYS A O 1
ATOM 690 N N . GLY A 1 89 ? -3.077 -4.427 7.844 1.00 84.25 89 GLY A N 1
ATOM 691 C CA . GLY A 1 89 ? -4.305 -3.637 7.926 1.00 84.25 89 GLY A CA 1
ATOM 692 C C . GLY A 1 89 ? -5.440 -4.418 8.587 1.00 84.25 89 GLY A C 1
ATOM 693 O O . GLY A 1 89 ? -6.088 -3.913 9.504 1.00 84.25 89 GLY A O 1
ATOM 694 N N . VAL A 1 90 ? -5.637 -5.674 8.185 1.00 87.06 90 VAL A N 1
ATOM 695 C CA . VAL A 1 90 ? -6.654 -6.564 8.764 1.00 87.06 90 VAL A CA 1
ATOM 696 C C . VAL A 1 90 ? -6.397 -6.832 10.245 1.00 87.06 90 VAL A C 1
ATOM 698 O O . VAL A 1 90 ? -7.337 -6.798 11.038 1.00 87.06 90 VAL A O 1
ATOM 701 N N .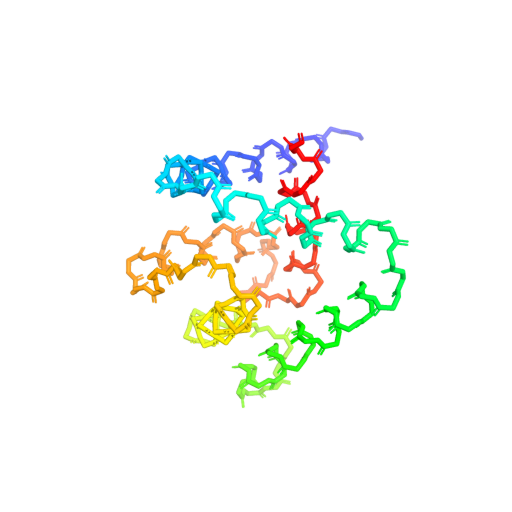 GLU A 1 91 ? -5.141 -7.017 10.656 1.00 85.31 91 GLU A N 1
ATOM 702 C CA . GLU A 1 91 ? -4.768 -7.168 12.074 1.00 85.31 91 GLU A CA 1
ATOM 703 C C . GLU A 1 91 ? -5.146 -5.948 12.927 1.00 85.31 91 GLU A C 1
ATOM 705 O O . GLU A 1 91 ? -5.429 -6.079 14.118 1.00 85.31 91 GLU A O 1
ATOM 710 N N . ARG A 1 92 ? -5.214 -4.763 12.313 1.00 79.12 92 ARG A N 1
ATOM 711 C CA . ARG A 1 92 ? -5.688 -3.521 12.945 1.00 79.12 92 ARG A CA 1
ATOM 712 C C . ARG A 1 92 ? -7.199 -3.330 12.871 1.00 79.12 92 ARG A C 1
ATOM 714 O O . ARG A 1 92 ? -7.718 -2.326 13.351 1.00 79.12 92 ARG A O 1
ATOM 721 N N . GLY A 1 93 ? -7.914 -4.274 12.270 1.00 79.88 93 GLY A N 1
ATOM 722 C CA . GLY A 1 93 ? -9.355 -4.201 12.071 1.00 79.88 93 GLY A CA 1
ATOM 723 C C . GLY A 1 93 ? -9.781 -3.367 10.864 1.00 79.88 93 GLY A C 1
ATOM 724 O O . GLY A 1 93 ? -10.955 -3.003 10.791 1.00 79.88 93 GLY A O 1
ATOM 725 N N . LEU A 1 94 ? -8.870 -3.069 9.929 1.00 82.44 94 LEU A N 1
ATOM 726 C CA . LEU A 1 94 ? -9.250 -2.541 8.618 1.00 82.44 94 LEU A CA 1
ATOM 727 C C . LEU A 1 94 ? -9.867 -3.652 7.765 1.00 82.44 94 LEU A C 1
ATOM 729 O O . LEU A 1 94 ? -9.598 -4.841 7.955 1.00 82.44 94 LEU A O 1
ATOM 733 N N . LYS A 1 95 ? -10.705 -3.257 6.806 1.00 81.50 95 LYS A N 1
ATOM 734 C CA . LYS A 1 95 ? -11.331 -4.203 5.886 1.00 81.50 95 LYS A CA 1
ATOM 735 C C . LYS A 1 95 ? -10.265 -4.913 5.055 1.00 81.50 95 LYS A C 1
ATOM 737 O O . LYS A 1 95 ? -9.331 -4.283 4.567 1.00 81.50 95 LYS A O 1
ATOM 742 N N . HIS A 1 96 ? -10.431 -6.219 4.867 1.00 84.62 96 HIS A N 1
ATOM 743 C CA . HIS A 1 96 ? -9.594 -6.979 3.947 1.00 84.62 96 HIS A CA 1
ATOM 744 C C . HIS A 1 96 ? -9.852 -6.528 2.508 1.00 84.62 96 HIS A C 1
ATOM 746 O O . HIS A 1 96 ? -11.006 -6.404 2.083 1.00 84.62 96 HIS A O 1
ATOM 752 N N . ARG A 1 97 ? -8.779 -6.305 1.751 1.00 81.25 97 ARG A N 1
ATOM 753 C CA . ARG A 1 97 ? -8.843 -6.129 0.302 1.00 81.25 97 ARG A CA 1
ATOM 754 C C . ARG A 1 97 ? -8.297 -7.368 -0.381 1.00 81.25 97 ARG A C 1
ATOM 756 O O . ARG A 1 97 ? -7.195 -7.807 -0.064 1.00 81.25 97 ARG A O 1
ATOM 763 N N . ASP A 1 98 ? -9.039 -7.896 -1.341 1.00 81.81 98 ASP A N 1
ATOM 764 C CA . ASP A 1 98 ? -8.531 -8.992 -2.153 1.00 81.81 98 ASP A CA 1
ATOM 765 C C . ASP A 1 98 ? -7.365 -8.491 -3.017 1.00 81.81 98 ASP A C 1
ATOM 767 O O . ASP A 1 98 ? -7.481 -7.521 -3.766 1.00 81.81 98 ASP A O 1
ATOM 771 N N . THR A 1 99 ? -6.224 -9.162 -2.901 1.00 84.94 99 THR A N 1
ATOM 772 C CA . THR A 1 99 ? -4.962 -8.845 -3.591 1.00 84.94 99 THR A CA 1
ATOM 773 C C . THR A 1 99 ? -4.742 -9.793 -4.770 1.00 84.94 99 THR A C 1
ATOM 775 O O . THR A 1 99 ? -3.676 -10.374 -4.968 1.00 84.94 99 THR A O 1
ATOM 778 N N . THR A 1 100 ? -5.798 -9.987 -5.563 1.00 87.19 100 THR A N 1
ATOM 779 C CA . THR A 1 100 ? -5.769 -10.869 -6.737 1.00 87.19 100 THR A CA 1
ATOM 780 C C . THR A 1 100 ? -4.783 -10.372 -7.792 1.00 87.19 100 THR A C 1
ATOM 782 O O . THR A 1 100 ? -4.435 -9.193 -7.837 1.00 87.19 100 THR A O 1
ATOM 785 N N . ASP A 1 101 ? -4.369 -11.260 -8.700 1.00 87.56 101 ASP A N 1
ATOM 786 C CA . ASP A 1 101 ? -3.507 -10.866 -9.820 1.00 87.56 101 ASP A CA 1
ATOM 787 C C . ASP A 1 101 ? -4.149 -9.769 -10.681 1.00 87.56 101 ASP A C 1
ATOM 789 O O . ASP A 1 101 ? -3.454 -8.851 -11.095 1.00 87.56 101 ASP A O 1
ATOM 793 N N . GLU A 1 102 ? -5.474 -9.794 -10.858 1.00 85.69 102 GLU A N 1
ATOM 794 C CA . GLU A 1 102 ? -6.211 -8.737 -11.563 1.00 85.69 102 GLU A CA 1
ATOM 795 C C . GLU A 1 102 ? -6.120 -7.379 -10.860 1.00 85.69 102 GLU A C 1
ATOM 797 O O . GLU A 1 102 ? -6.042 -6.342 -11.519 1.00 85.69 102 GLU A O 1
ATOM 802 N N . PHE A 1 103 ? -6.144 -7.362 -9.524 1.00 85.56 103 PHE A N 1
ATOM 803 C CA . PHE A 1 103 ? -5.947 -6.136 -8.760 1.00 85.56 103 PHE A CA 1
ATOM 804 C C . PHE A 1 103 ? -4.515 -5.625 -8.933 1.00 85.56 103 PHE A C 1
ATOM 806 O O . PHE A 1 103 ? -4.310 -4.460 -9.275 1.00 85.56 103 PHE A O 1
ATOM 813 N N . ILE A 1 104 ? -3.525 -6.505 -8.779 1.00 89.12 104 ILE A N 1
ATOM 814 C CA . ILE A 1 104 ? -2.114 -6.151 -8.956 1.00 89.12 104 ILE A CA 1
ATOM 815 C C . ILE A 1 104 ? -1.837 -5.658 -10.379 1.00 89.12 104 ILE A C 1
ATOM 817 O O . ILE A 1 104 ? -1.141 -4.662 -10.532 1.00 89.12 104 ILE A O 1
ATOM 821 N N . ASP A 1 105 ? -2.433 -6.255 -11.410 1.00 87.00 105 ASP A N 1
ATOM 822 C CA . ASP A 1 105 ? -2.291 -5.805 -12.802 1.00 87.00 105 ASP A CA 1
ATOM 823 C C . ASP A 1 105 ? -2.875 -4.412 -13.057 1.00 87.00 105 ASP A C 1
ATOM 825 O O . ASP A 1 105 ? -2.414 -3.710 -13.956 1.00 87.00 105 ASP A O 1
ATOM 829 N N . LYS A 1 106 ? -3.857 -3.978 -12.261 1.00 83.06 106 LYS A N 1
ATOM 830 C CA . LYS A 1 106 ? -4.375 -2.603 -12.309 1.00 83.06 106 LYS A CA 1
ATOM 831 C C . LYS A 1 106 ? -3.471 -1.632 -11.555 1.00 83.06 106 LYS A C 1
ATOM 833 O O . LYS A 1 106 ? -3.238 -0.518 -12.016 1.00 83.06 106 LYS A O 1
ATOM 838 N N . VAL A 1 107 ? -2.984 -2.038 -10.384 1.00 83.62 107 VAL A N 1
ATOM 839 C CA . VAL A 1 107 ? -2.263 -1.152 -9.461 1.00 83.62 107 VAL A CA 1
ATOM 840 C C . VAL A 1 107 ? -0.795 -1.012 -9.840 1.00 83.62 107 VAL A C 1
ATOM 842 O O . VAL A 1 107 ? -0.287 0.104 -9.896 1.00 83.62 107 VAL A O 1
ATOM 845 N N . PHE A 1 108 ? -0.115 -2.118 -10.133 1.00 86.94 108 PHE A N 1
ATOM 846 C CA . PHE A 1 108 ? 1.322 -2.144 -10.394 1.00 86.94 108 PHE A CA 1
ATOM 847 C C . PHE A 1 108 ? 1.749 -1.161 -11.496 1.00 86.94 108 PHE A C 1
ATOM 849 O O . PHE A 1 108 ? 2.668 -0.390 -11.237 1.00 86.94 108 PHE A O 1
ATOM 856 N N . PRO A 1 109 ? 1.075 -1.053 -12.662 1.00 85.00 109 PRO A N 1
ATOM 857 C CA . PRO A 1 109 ? 1.444 -0.065 -13.679 1.00 85.00 109 PRO A CA 1
ATOM 858 C C . PRO A 1 109 ? 1.312 1.390 -13.214 1.00 85.00 109 PRO A C 1
ATOM 860 O O . PRO A 1 109 ? 2.027 2.252 -13.717 1.00 85.00 109 PRO A O 1
ATOM 863 N N . CYS A 1 110 ? 0.424 1.679 -12.257 1.00 82.44 110 CYS A N 1
ATOM 864 C CA . CYS A 1 110 ? 0.283 3.022 -11.690 1.00 82.44 110 CYS A CA 1
ATOM 865 C C . CYS A 1 110 ? 1.488 3.392 -10.817 1.00 82.44 110 CYS A C 1
ATOM 867 O O . CYS A 1 110 ? 1.892 4.552 -10.790 1.00 82.44 110 CYS A O 1
ATOM 869 N N . PHE A 1 111 ? 2.050 2.407 -10.111 1.00 84.25 111 PHE A N 1
ATOM 870 C CA . PHE A 1 111 ? 3.235 2.577 -9.275 1.00 84.25 111 PHE A CA 1
ATOM 871 C C . PHE A 1 111 ? 4.519 2.532 -10.109 1.00 84.25 111 PHE A C 1
ATOM 873 O O . PHE A 1 111 ? 5.355 3.413 -9.971 1.00 84.25 111 PHE A O 1
ATOM 880 N N . ASN A 1 112 ? 4.641 1.567 -11.023 1.00 84.56 112 ASN A N 1
ATOM 881 C CA . ASN A 1 112 ? 5.791 1.431 -11.918 1.00 84.56 112 ASN A CA 1
ATOM 882 C C . ASN A 1 112 ? 5.891 2.612 -12.896 1.00 84.56 112 ASN A C 1
ATOM 884 O O . ASN A 1 112 ? 6.963 3.117 -13.188 1.00 84.56 112 ASN A O 1
ATOM 888 N N . GLY A 1 113 ? 4.750 3.119 -13.372 1.00 76.88 113 GLY A N 1
ATOM 889 C CA . GLY A 1 113 ? 4.697 4.288 -14.251 1.00 76.88 113 GLY A CA 1
ATOM 890 C C . GLY A 1 113 ? 5.035 5.618 -13.569 1.00 76.88 113 GLY A C 1
ATOM 891 O O . GLY A 1 113 ? 4.987 6.654 -14.236 1.00 76.88 113 GLY A O 1
ATOM 892 N N . PHE A 1 114 ? 5.336 5.617 -12.265 1.00 75.31 114 PHE A N 1
ATOM 893 C CA . PHE A 1 114 ? 5.711 6.818 -11.520 1.00 75.31 114 PHE A CA 1
ATOM 894 C C . PHE A 1 114 ? 7.103 7.319 -11.924 1.00 75.31 114 PHE A C 1
ATOM 896 O O . PHE A 1 114 ? 7.261 8.511 -12.212 1.00 75.31 114 PHE A O 1
ATOM 903 N N . SER A 1 115 ? 8.083 6.419 -12.030 1.00 70.56 115 SER A N 1
ATOM 904 C CA . SER A 1 115 ? 9.380 6.693 -12.645 1.00 70.56 115 SER A CA 1
ATOM 905 C C . SER A 1 115 ? 9.466 6.011 -14.001 1.00 70.56 115 SER A C 1
ATOM 907 O O . SER A 1 115 ? 9.561 4.799 -14.117 1.00 70.56 115 SER A O 1
ATOM 909 N N . ALA A 1 116 ? 9.490 6.810 -15.066 1.00 67.38 116 ALA A N 1
ATOM 910 C CA . ALA A 1 116 ? 9.681 6.292 -16.420 1.00 67.38 116 ALA A CA 1
ATOM 911 C C . ALA A 1 116 ? 11.127 5.823 -16.695 1.00 67.38 116 ALA A C 1
ATOM 913 O O . ALA A 1 116 ? 11.416 5.372 -17.803 1.00 67.38 116 ALA A O 1
ATOM 914 N N . GLU A 1 117 ? 12.041 5.994 -15.734 1.00 70.38 117 GLU A N 1
ATOM 915 C CA . GLU A 1 117 ? 13.476 5.744 -15.906 1.00 70.38 117 GLU A CA 1
ATOM 916 C C . GLU A 1 117 ? 13.913 4.359 -15.417 1.00 70.38 117 GLU A C 1
ATOM 918 O O . GLU A 1 117 ? 14.956 3.870 -15.853 1.00 70.38 117 GLU A O 1
ATOM 923 N N . VAL A 1 118 ? 13.132 3.720 -14.540 1.00 77.69 118 VAL A N 1
ATOM 924 C CA . VAL A 1 118 ? 13.435 2.403 -13.963 1.00 77.69 118 VAL A CA 1
ATOM 925 C C . VAL A 1 118 ? 12.215 1.493 -14.063 1.00 77.69 118 VAL A C 1
ATOM 927 O O . VAL A 1 118 ? 11.090 1.954 -13.920 1.00 77.69 118 VAL A O 1
ATOM 930 N N . ASP A 1 119 ? 12.442 0.212 -14.351 1.00 83.50 119 ASP A N 1
ATOM 931 C CA . ASP A 1 119 ? 11.391 -0.808 -14.320 1.00 83.50 119 ASP A CA 1
ATOM 932 C C . ASP A 1 119 ? 11.397 -1.455 -12.935 1.00 83.50 119 ASP A C 1
ATOM 934 O O . ASP A 1 119 ? 12.327 -2.185 -12.589 1.00 83.50 119 ASP A O 1
ATOM 938 N N . GLY A 1 120 ? 10.402 -1.113 -12.127 1.00 85.44 120 GLY A N 1
ATOM 939 C CA . GLY A 1 120 ? 10.243 -1.511 -10.738 1.00 85.44 120 GLY A CA 1
ATOM 940 C C . GLY A 1 120 ? 9.819 -0.337 -9.856 1.00 85.44 120 GLY A C 1
ATOM 941 O O . GLY A 1 120 ? 9.979 0.833 -10.201 1.00 85.44 120 GLY A O 1
ATOM 942 N N . VAL A 1 121 ? 9.253 -0.654 -8.693 1.00 89.25 121 VAL A N 1
ATOM 943 C CA . VAL A 1 121 ? 8.703 0.345 -7.772 1.00 89.25 121 VAL A CA 1
ATOM 944 C C . VAL A 1 121 ? 9.623 0.513 -6.571 1.00 89.25 121 VAL A C 1
ATOM 946 O O . VAL A 1 121 ? 9.739 -0.380 -5.731 1.00 89.25 121 VAL A O 1
ATOM 949 N N . SER A 1 122 ? 10.223 1.687 -6.422 1.00 90.06 122 SER A N 1
ATOM 950 C CA . SER A 1 122 ? 11.030 2.003 -5.247 1.00 90.06 122 SER A CA 1
ATOM 951 C C . SER A 1 122 ? 10.169 2.341 -4.024 1.00 90.06 122 SER A C 1
ATOM 953 O O . SER A 1 122 ? 9.042 2.845 -4.107 1.00 90.06 122 SER A O 1
ATOM 955 N N . LYS A 1 123 ? 10.747 2.156 -2.834 1.00 87.19 123 LYS A N 1
ATOM 956 C CA . LYS A 1 123 ? 10.108 2.529 -1.562 1.00 87.19 123 LYS A CA 1
ATOM 957 C C . LYS A 1 123 ? 9.705 4.004 -1.517 1.00 87.19 123 LYS A C 1
ATOM 959 O O . LYS A 1 123 ? 8.664 4.351 -0.961 1.00 87.19 123 LYS A O 1
ATOM 964 N N . ASN A 1 124 ? 10.533 4.880 -2.087 1.00 86.00 124 ASN A N 1
ATOM 965 C CA . ASN A 1 124 ? 10.263 6.314 -2.085 1.00 86.00 124 ASN A CA 1
ATOM 966 C C . ASN A 1 124 ? 9.013 6.645 -2.914 1.00 86.00 124 ASN A C 1
ATOM 968 O O . ASN A 1 124 ? 8.191 7.450 -2.486 1.00 86.00 124 ASN A O 1
ATOM 972 N N . GLU A 1 125 ? 8.825 5.977 -4.051 1.00 84.81 125 GLU A N 1
ATOM 973 C CA . GLU A 1 125 ? 7.640 6.156 -4.895 1.00 84.81 125 GLU A CA 1
ATOM 974 C C . GLU A 1 125 ? 6.375 5.661 -4.202 1.00 84.81 125 GLU A C 1
ATOM 976 O O . GLU A 1 125 ? 5.367 6.366 -4.207 1.00 84.81 125 GLU A O 1
ATOM 981 N N . ILE A 1 126 ? 6.439 4.517 -3.514 1.00 84.31 126 ILE A N 1
ATOM 982 C CA . ILE A 1 126 ? 5.323 4.014 -2.698 1.00 84.31 126 ILE A CA 1
ATOM 983 C C . ILE A 1 126 ? 4.904 5.061 -1.664 1.00 84.31 126 ILE A C 1
ATOM 985 O O . ILE A 1 126 ? 3.723 5.393 -1.567 1.00 84.31 126 ILE A O 1
ATOM 989 N N . LEU A 1 127 ? 5.860 5.624 -0.920 1.00 83.56 127 LEU A N 1
ATOM 990 C CA . LEU A 1 127 ? 5.574 6.648 0.087 1.00 83.56 127 LEU A CA 1
ATOM 991 C C . LEU A 1 127 ? 5.001 7.929 -0.534 1.00 83.56 127 LEU A C 1
ATOM 993 O O . LEU A 1 127 ? 4.070 8.514 0.022 1.00 83.56 127 LEU A O 1
ATOM 997 N N . MET A 1 128 ? 5.518 8.357 -1.688 1.00 81.69 128 MET A N 1
ATOM 998 C CA . MET A 1 128 ? 4.997 9.523 -2.402 1.00 81.69 128 MET A CA 1
ATOM 999 C C . MET A 1 128 ? 3.563 9.296 -2.890 1.00 81.69 128 MET A C 1
ATOM 1001 O O . MET A 1 128 ? 2.712 10.153 -2.654 1.00 81.69 128 MET A O 1
ATOM 1005 N N . ILE A 1 129 ? 3.273 8.150 -3.511 1.00 78.25 129 ILE A N 1
ATOM 1006 C CA . ILE A 1 129 ? 1.930 7.802 -3.996 1.00 78.25 129 ILE A CA 1
ATOM 1007 C C . ILE A 1 129 ? 0.950 7.708 -2.828 1.00 78.25 129 ILE A C 1
ATOM 1009 O O . ILE A 1 129 ? -0.124 8.303 -2.894 1.00 78.25 129 ILE A O 1
ATOM 1013 N N . LEU A 1 130 ? 1.323 7.035 -1.735 1.00 76.12 130 LEU A N 1
ATOM 1014 C CA . LEU A 1 130 ? 0.492 6.955 -0.529 1.00 76.12 130 LEU A CA 1
ATOM 1015 C C . LEU A 1 130 ? 0.180 8.346 0.032 1.00 76.12 130 LEU A C 1
ATOM 1017 O O . LEU A 1 130 ? -0.973 8.644 0.340 1.00 76.12 130 LEU A O 1
ATOM 1021 N N . ASN A 1 131 ? 1.180 9.226 0.106 1.00 75.06 131 ASN A N 1
ATOM 1022 C CA . ASN A 1 131 ? 0.974 10.599 0.555 1.00 75.06 131 ASN A CA 1
ATOM 1023 C C . ASN A 1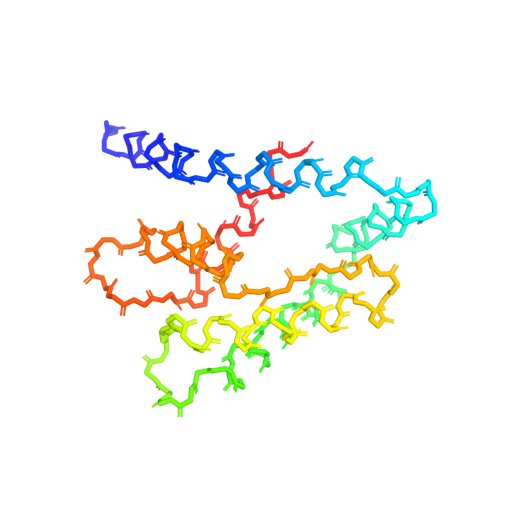 131 ? 0.055 11.386 -0.398 1.00 75.06 131 ASN A C 1
ATOM 1025 O O . ASN A 1 131 ? -0.805 12.132 0.059 1.00 75.06 131 ASN A O 1
ATOM 1029 N N . MET A 1 132 ? 0.182 11.203 -1.717 1.00 71.31 132 MET A N 1
ATOM 1030 C CA . MET A 1 132 ? -0.686 11.861 -2.704 1.00 71.31 132 MET A CA 1
ATOM 1031 C C . MET A 1 132 ? -2.130 11.355 -2.648 1.00 71.31 132 MET A C 1
ATOM 1033 O O . MET A 1 132 ? -3.055 12.157 -2.762 1.00 71.31 132 MET A O 1
ATOM 1037 N N . VAL A 1 133 ? -2.340 10.052 -2.454 1.00 67.94 133 VAL A N 1
ATOM 1038 C CA . VAL A 1 133 ? -3.679 9.464 -2.300 1.00 67.94 133 VAL A CA 1
ATOM 1039 C C . VAL A 1 133 ? -4.339 9.947 -1.005 1.00 67.94 133 VAL A C 1
ATOM 1041 O O . VAL A 1 133 ? -5.528 10.252 -1.021 1.00 67.94 133 VAL A O 1
ATOM 1044 N N . ASN A 1 134 ? -3.578 10.079 0.085 1.00 63.28 134 ASN A N 1
ATOM 1045 C CA . ASN A 1 134 ? -4.094 10.559 1.372 1.00 63.28 134 ASN A CA 1
ATOM 1046 C C . ASN A 1 134 ? -4.299 12.084 1.416 1.00 63.28 134 ASN A C 1
ATOM 1048 O O . ASN A 1 134 ? -5.161 12.559 2.141 1.00 63.28 134 ASN A O 1
ATOM 1052 N N . ALA A 1 135 ? -3.525 12.868 0.659 1.00 58.22 135 ALA A N 1
ATOM 1053 C CA . ALA A 1 135 ? -3.661 14.329 0.613 1.00 58.22 135 ALA A CA 1
ATOM 1054 C C . ALA A 1 135 ? -4.815 14.827 -0.281 1.00 58.22 135 ALA A C 1
ATOM 1056 O O . ALA A 1 135 ? -5.132 16.014 -0.246 1.00 58.22 135 ALA A O 1
ATOM 1057 N N . ASN A 1 136 ? -5.410 13.953 -1.103 1.00 47.25 136 ASN A N 1
ATOM 1058 C CA . ASN A 1 136 ? -6.587 14.260 -1.930 1.00 47.25 136 ASN A CA 1
ATOM 1059 C C . ASN A 1 136 ? -7.919 13.819 -1.283 1.00 47.25 136 ASN A C 1
ATOM 1061 O O . ASN A 1 136 ? -8.954 13.878 -1.950 1.00 47.25 136 ASN A O 1
ATOM 1065 N N . GLN A 1 137 ? -7.892 13.378 -0.020 1.00 45.09 137 GLN A N 1
ATOM 1066 C CA . GLN A 1 137 ? -9.069 13.143 0.827 1.00 45.09 137 GLN A CA 1
ATOM 1067 C C . GLN A 1 137 ? -9.243 14.308 1.808 1.00 45.09 137 GLN A C 1
ATOM 1069 O O . GLN A 1 137 ? -10.408 14.709 2.022 1.00 45.09 137 GLN A O 1
#

Secondary structure (DSSP, 8-state):
-HHHHHHHHHHHHHHHHHHHHHHHHHHT--HHHHHHHHHHHHHHHH-HHHHHHHHHHHHHHHHHH-SS-SSEE-HHHHHHHHHHHHHHHHHTTPPP----HHHHHHHHHHHHTT-TTSSSEEHHHHHHHHHHHHHT-

Sequence (137 aa):
MVEADTQRERMMALLAPLIEDKNAWEASFTEEERAKGEQFEQELKTSPEALQAFMAQIDAAFTGADADQDGLLQRAEFKSFVETMNGCGVERGLKHRDTTDEFIDKVFPCFNGFSAEVDGVSKNEILMILNMVNANQ

Foldseek 3Di:
DPVVVVLVVVLCVLCVVVLVVVVVVVVPDDPVLVVLVVVLVVCCVPPPVSVVVVLVQLVVLLVVLPPVVPQFHALNSVLSSVVSVLVVCVVSVHDRDDSDSVVSVSVVCSQQVSDPPDRGHHSVSVVVVVCVSVVVD

Organism: NCBI:txid182087

Radius of gyration: 15.19 Å; chains: 1; bounding box: 38×36×35 Å

InterPro domains:
  IPR002048 EF-hand domain [PS50222] (53-88)
  IPR011992 EF-hand domain pair [SSF47473] (42-111)
  IPR018247 EF-Hand 1, calcium-binding site [PS00018] (66-78)

pLDDT: mean 81.67, std 10.04, range [45.09, 93.12]